Protein AF-A0ABD3C8X3-F1 (afdb_monomer_lite)

Secondary structure (DSSP, 8-state):
--HHHHHHHHHHHHTPPPPPPHHHHHT-SS-HHHHHHHHHHHTSSS---SSHHHHHHHHHHHHHHHHHHHHHHHHHHTT-SS--HHHHHHHHHHSHHHHHHTTT---TT-------

InterPro domains:
  IPR002119 Histone H2A [PR00620] (18-40)
  IPR002119 Histone H2A [PR00620] (47-62)
  IPR002119 Histone H2A [PR00620] (62-75)
  IPR002119 Histone H2A [PR00620] (90-102)
  IPR002119 Histone H2A [PR00620] (104-116)
  IPR002119 Histone H2A [PTHR23430] (16-116)
  IPR002119 Histone H2A [SM00414] (7-116)
  IPR007125 Core Histone H2A/H2B/H3 domain [PF00125] (15-91)
  IPR009072 Histone-fold [G3DSA:1.10.20.10] (2-116)
  IPR009072 Histone-fold [SSF47113] (9-102)
  IPR032454 Histone H2A, C-terminal domain [PF16211] (96-116)
  IPR032458 Histone H2A conserved site [PS00046] (26-32)
  IPR061508 Histone H2A, histone fold [cd00074] (20-108)

Radius of gyration: 22.99 Å; chains: 1; bounding box: 78×33×48 Å

Sequence (116 aa):
MSSTAKNDARKLKASRSKPVSRSTRAGLQFPVGRVAKIFKAGKYSSRVSADAPVYLTAVLEYLAAEVLELAGIKARENTKKRIGPIHIKMACTNDEELSKLFEGVTIASGGGKPNI

pLDDT: mean 89.74, std 14.23, range [50.06, 98.69]

Structure (mmCIF, N/CA/C/O backbone):
data_AF-A0ABD3C8X3-F1
#
_entry.id   AF-A0ABD3C8X3-F1
#
loop_
_atom_site.group_PDB
_atom_site.id
_atom_site.type_symbol
_atom_site.label_atom_id
_atom_site.label_alt_id
_atom_site.label_comp_id
_atom_site.label_asym_id
_atom_site.label_entity_id
_atom_site.label_seq_id
_atom_site.pdbx_PDB_ins_code
_atom_site.Cartn_x
_atom_site.Cartn_y
_atom_site.Cartn_z
_atom_site.occupancy
_atom_site.B_iso_or_equiv
_atom_site.auth_seq_id
_atom_site.auth_comp_id
_atom_site.auth_asym_id
_atom_site.auth_atom_id
_atom_site.pdbx_PDB_model_num
ATOM 1 N N . MET A 1 1 ? 49.455 -22.195 -22.613 1.00 50.06 1 MET A N 1
ATOM 2 C CA . MET A 1 1 ? 48.141 -21.510 -22.670 1.00 50.06 1 MET A CA 1
ATOM 3 C C . MET A 1 1 ? 47.295 -21.993 -21.491 1.00 50.06 1 MET A C 1
ATOM 5 O O . MET A 1 1 ? 47.070 -23.184 -21.415 1.00 50.06 1 MET A O 1
ATOM 9 N N . SER A 1 2 ? 46.819 -21.244 -20.498 1.00 53.53 2 SER A N 1
ATOM 10 C CA . SER A 1 2 ? 46.987 -19.866 -20.023 1.00 53.53 2 SER A CA 1
ATOM 11 C C . SER A 1 2 ? 46.539 -19.893 -18.543 1.00 53.53 2 SER A C 1
ATOM 13 O O . SER A 1 2 ? 45.342 -19.979 -18.263 1.00 53.53 2 SER A O 1
ATOM 15 N N . SER A 1 3 ? 47.476 -19.907 -17.584 1.00 57.84 3 SER A N 1
ATOM 16 C CA . SER A 1 3 ? 47.156 -19.738 -16.150 1.00 57.84 3 SER A CA 1
ATOM 17 C C . SER A 1 3 ? 46.733 -18.295 -15.839 1.00 57.84 3 SER A C 1
ATOM 19 O O . SER A 1 3 ? 45.975 -18.053 -14.901 1.00 57.84 3 SER A O 1
ATOM 21 N N . THR A 1 4 ? 47.138 -17.358 -16.698 1.00 57.75 4 THR A N 1
ATOM 22 C CA . THR A 1 4 ? 46.781 -15.938 -16.682 1.00 57.75 4 THR A CA 1
ATOM 23 C C . THR A 1 4 ? 45.273 -15.733 -16.868 1.00 57.75 4 THR A C 1
ATOM 25 O O . THR A 1 4 ? 44.640 -15.074 -16.049 1.00 57.75 4 THR A O 1
ATOM 28 N N . ALA A 1 5 ? 44.643 -16.435 -17.822 1.00 59.09 5 ALA A N 1
ATOM 29 C CA . ALA A 1 5 ? 43.207 -16.299 -18.102 1.00 59.09 5 ALA A CA 1
ATOM 30 C C . ALA A 1 5 ? 42.296 -16.764 -16.945 1.00 59.09 5 ALA A C 1
ATOM 32 O O . ALA A 1 5 ? 41.216 -16.209 -16.731 1.00 59.09 5 ALA A O 1
ATOM 33 N N . LYS A 1 6 ? 42.722 -17.768 -16.161 1.00 58.12 6 LYS A N 1
ATOM 34 C CA . LYS A 1 6 ? 41.981 -18.225 -14.967 1.00 58.12 6 LYS A CA 1
ATOM 35 C C . LYS A 1 6 ? 42.054 -17.215 -13.817 1.00 58.12 6 LYS A C 1
ATOM 37 O O . LYS A 1 6 ? 41.080 -17.078 -13.071 1.00 58.12 6 LYS A O 1
ATOM 42 N N . ASN A 1 7 ? 43.176 -16.509 -13.681 1.00 57.69 7 ASN A N 1
ATOM 43 C CA . ASN A 1 7 ? 43.360 -15.481 -12.658 1.00 57.69 7 ASN A CA 1
ATOM 44 C C . ASN A 1 7 ? 42.613 -14.187 -13.003 1.00 57.69 7 ASN A C 1
ATOM 46 O O . ASN A 1 7 ? 41.986 -13.608 -12.115 1.00 57.69 7 ASN A O 1
ATOM 50 N N . ASP A 1 8 ? 42.556 -13.802 -14.279 1.00 59.28 8 ASP A N 1
ATOM 51 C CA . ASP A 1 8 ? 41.779 -12.640 -14.728 1.00 59.28 8 ASP A CA 1
ATOM 52 C C . ASP A 1 8 ? 40.269 -12.838 -14.519 1.00 59.28 8 ASP A C 1
ATOM 54 O O . ASP A 1 8 ? 39.584 -11.959 -13.992 1.00 59.28 8 ASP A O 1
ATOM 58 N N . ALA A 1 9 ? 39.749 -14.039 -14.799 1.00 59.53 9 ALA A N 1
ATOM 59 C CA . ALA A 1 9 ? 38.350 -14.386 -14.533 1.00 59.53 9 ALA A CA 1
ATOM 60 C C . ALA A 1 9 ? 37.995 -14.396 -13.029 1.00 59.53 9 ALA A C 1
ATOM 62 O O . ALA A 1 9 ? 36.864 -14.070 -12.654 1.00 59.53 9 ALA A O 1
ATOM 63 N N . ARG A 1 10 ? 38.944 -14.748 -12.147 1.00 57.25 10 ARG A N 1
ATOM 64 C CA . ARG A 1 10 ? 38.776 -14.651 -10.683 1.00 57.25 10 ARG A CA 1
ATOM 65 C C . ARG A 1 10 ? 38.850 -13.203 -10.192 1.00 57.25 10 ARG A C 1
ATOM 67 O O . ARG A 1 10 ? 38.036 -12.822 -9.352 1.00 57.25 10 ARG A O 1
ATOM 74 N N . LYS A 1 11 ? 39.745 -12.385 -10.751 1.00 53.81 11 LYS A N 1
ATOM 75 C CA . LYS A 1 11 ? 39.887 -10.957 -10.422 1.00 53.81 11 LYS A CA 1
ATOM 76 C C . LYS A 1 11 ? 38.644 -10.147 -10.823 1.00 53.81 11 LYS A C 1
ATOM 78 O O . LYS A 1 11 ? 38.173 -9.333 -10.038 1.00 53.81 11 LYS A O 1
ATOM 83 N N . LEU A 1 12 ? 38.039 -10.459 -11.974 1.00 56.94 12 LEU A N 1
ATOM 84 C CA . LEU A 1 12 ? 36.768 -9.878 -12.443 1.00 56.94 12 LEU A CA 1
ATOM 85 C C . LEU A 1 12 ? 35.546 -10.280 -11.596 1.00 56.94 12 LEU A C 1
ATOM 87 O O . LEU A 1 12 ? 34.557 -9.549 -11.543 1.00 56.94 12 LEU A O 1
ATOM 91 N N . LYS A 1 13 ? 35.584 -11.443 -10.928 1.00 55.91 13 LYS A N 1
ATOM 92 C CA . LYS A 1 13 ? 34.541 -11.849 -9.967 1.00 55.91 13 LYS A CA 1
ATOM 93 C C . LYS A 1 13 ? 34.703 -11.170 -8.606 1.00 55.91 13 LYS A C 1
ATOM 95 O O . LYS A 1 13 ? 33.695 -10.903 -7.961 1.00 55.91 13 LYS A O 1
ATOM 100 N N . ALA A 1 14 ? 35.935 -10.872 -8.195 1.00 58.00 14 ALA A N 1
ATOM 101 C CA . ALA A 1 14 ? 36.233 -10.210 -6.925 1.00 58.00 14 ALA A CA 1
ATOM 102 C C . ALA A 1 14 ? 35.881 -8.707 -6.911 1.00 58.00 14 ALA A C 1
ATOM 104 O O . ALA A 1 14 ? 35.743 -8.132 -5.837 1.00 58.00 14 ALA A O 1
ATOM 105 N N . SER A 1 15 ? 35.694 -8.073 -8.077 1.00 65.12 15 SER A N 1
ATOM 106 C CA . SER A 1 15 ? 35.393 -6.638 -8.197 1.00 65.12 15 SER A CA 1
ATOM 107 C C . SER A 1 15 ? 33.905 -6.291 -8.352 1.00 65.12 15 SER A C 1
ATOM 109 O O . SER A 1 15 ? 33.567 -5.116 -8.508 1.00 65.12 15 SER A O 1
ATOM 111 N N . ARG A 1 16 ? 32.986 -7.269 -8.335 1.00 72.19 16 ARG A N 1
ATOM 112 C CA . ARG A 1 16 ? 31.547 -6.965 -8.408 1.00 72.19 16 ARG A CA 1
ATOM 113 C C . ARG A 1 16 ? 31.041 -6.508 -7.045 1.00 72.19 16 ARG A C 1
ATOM 115 O O . ARG A 1 16 ? 31.069 -7.266 -6.079 1.00 72.19 16 ARG A O 1
ATOM 122 N N . SER A 1 17 ? 30.546 -5.273 -6.993 1.00 80.62 17 SER A N 1
ATOM 123 C CA . SER A 1 17 ? 29.857 -4.741 -5.820 1.00 80.62 17 SER A CA 1
ATOM 124 C C . SER A 1 17 ? 28.687 -5.645 -5.422 1.00 80.62 17 SER A C 1
ATOM 126 O O . SER A 1 17 ? 28.075 -6.314 -6.264 1.00 80.62 17 SER A O 1
ATOM 128 N N . LYS A 1 18 ? 28.388 -5.688 -4.117 1.00 88.19 18 LYS A N 1
ATOM 129 C CA . LYS A 1 18 ? 27.272 -6.486 -3.596 1.00 88.19 18 LYS A CA 1
ATOM 130 C C . LYS A 1 18 ? 25.988 -6.117 -4.356 1.00 88.19 18 LYS A C 1
ATOM 132 O O . LYS A 1 18 ? 25.715 -4.927 -4.532 1.00 88.19 18 LYS A O 1
ATOM 137 N N . PRO A 1 19 ? 25.199 -7.101 -4.820 1.00 88.69 19 PRO A N 1
ATOM 138 C CA . PRO A 1 19 ? 23.980 -6.815 -5.558 1.00 88.69 19 PRO A CA 1
ATOM 139 C C . PRO A 1 19 ? 22.996 -6.063 -4.658 1.00 88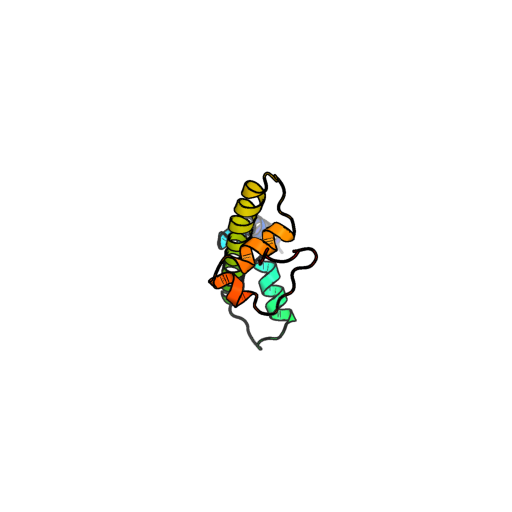.69 19 PRO A C 1
ATOM 141 O O . PRO A 1 19 ? 22.534 -6.586 -3.649 1.00 88.69 19 PRO A O 1
ATOM 144 N N . VAL A 1 20 ? 22.674 -4.827 -5.037 1.00 94.38 20 VAL A N 1
ATOM 145 C CA . VAL A 1 20 ? 21.660 -4.008 -4.362 1.00 94.38 20 VAL A CA 1
ATOM 146 C C . VAL A 1 20 ? 20.321 -4.206 -5.064 1.00 94.38 20 VAL A C 1
ATOM 148 O O . VAL A 1 20 ? 20.245 -4.154 -6.296 1.00 94.38 20 VAL A O 1
ATOM 151 N N . SER A 1 21 ? 19.264 -4.441 -4.288 1.00 95.81 21 SER A N 1
ATOM 152 C CA . SER A 1 21 ? 17.923 -4.642 -4.834 1.00 95.81 21 SER A CA 1
ATOM 153 C C . SER A 1 21 ? 17.387 -3.362 -5.489 1.00 95.81 21 SER A C 1
ATOM 155 O O . SER A 1 21 ? 17.745 -2.249 -5.102 1.00 95.81 21 SER A O 1
ATOM 157 N N . ARG A 1 22 ? 16.496 -3.505 -6.478 1.00 96.12 22 ARG A N 1
ATOM 158 C CA . ARG A 1 22 ? 15.834 -2.344 -7.099 1.00 96.12 22 ARG A CA 1
ATOM 159 C C . ARG A 1 22 ? 14.972 -1.561 -6.105 1.00 96.12 22 ARG A C 1
ATOM 161 O O . ARG A 1 22 ? 14.953 -0.345 -6.199 1.00 96.12 22 ARG A O 1
ATOM 168 N N . SER A 1 23 ? 14.335 -2.242 -5.150 1.00 97.69 23 SER A N 1
ATOM 169 C CA . SER A 1 23 ? 13.584 -1.598 -4.062 1.00 97.69 23 SER A CA 1
ATOM 170 C C . SER A 1 23 ? 14.492 -0.723 -3.203 1.00 97.69 23 SER A C 1
ATOM 172 O O . SER A 1 23 ? 14.224 0.459 -3.044 1.00 97.69 23 SER A O 1
ATOM 174 N N . THR A 1 24 ? 15.635 -1.260 -2.762 1.00 97.56 24 THR A N 1
ATOM 175 C CA . THR A 1 24 ? 16.623 -0.511 -1.968 1.00 97.56 24 THR A CA 1
ATOM 176 C C . THR A 1 24 ? 17.163 0.701 -2.725 1.00 97.56 24 THR A C 1
ATOM 178 O O . THR A 1 24 ? 17.313 1.762 -2.136 1.00 97.56 24 THR A O 1
ATOM 181 N N . ARG A 1 25 ? 17.427 0.576 -4.035 1.00 96.38 25 ARG A N 1
ATOM 182 C CA . ARG A 1 25 ? 17.859 1.716 -4.867 1.00 96.38 25 ARG A CA 1
ATOM 183 C C . ARG A 1 25 ? 16.782 2.789 -5.023 1.00 96.38 25 ARG A C 1
ATOM 185 O O . ARG A 1 25 ? 17.130 3.951 -5.158 1.00 96.38 25 ARG A O 1
ATOM 192 N N . ALA A 1 26 ? 15.512 2.391 -5.040 1.00 97.25 26 ALA A N 1
ATOM 193 C CA . ALA A 1 26 ? 14.372 3.295 -5.161 1.00 97.25 26 ALA A CA 1
ATOM 194 C C . ALA A 1 26 ? 13.888 3.858 -3.812 1.00 97.25 26 ALA A C 1
ATOM 196 O O . ALA A 1 26 ? 12.993 4.691 -3.806 1.00 97.25 26 ALA A O 1
ATOM 197 N N . GLY A 1 27 ? 14.441 3.398 -2.682 1.00 97.88 27 GLY A N 1
ATOM 198 C CA . GLY A 1 27 ? 13.985 3.800 -1.348 1.00 97.88 27 GLY A CA 1
ATOM 199 C C . GLY A 1 27 ? 12.615 3.238 -0.949 1.00 97.88 27 GLY A C 1
ATOM 200 O O . GLY A 1 27 ? 11.973 3.801 -0.075 1.00 97.88 27 GLY A O 1
ATOM 201 N N . LEU A 1 28 ? 12.171 2.144 -1.576 1.00 98.31 28 LEU A N 1
ATOM 202 C CA . LEU A 1 28 ? 10.846 1.552 -1.363 1.00 98.31 28 LEU A CA 1
ATOM 203 C C . LEU A 1 28 ? 10.926 0.299 -0.485 1.00 98.31 28 LEU A C 1
ATOM 205 O O . LEU A 1 28 ? 11.826 -0.532 -0.666 1.00 98.31 28 LEU A O 1
ATOM 209 N N . GLN A 1 29 ? 9.959 0.127 0.416 1.00 98.25 29 GLN A N 1
ATOM 210 C CA . GLN A 1 29 ? 9.765 -1.110 1.180 1.00 98.25 29 GLN A CA 1
ATOM 211 C C . GLN A 1 29 ? 9.143 -2.214 0.319 1.00 98.25 29 GLN A C 1
ATOM 213 O O . GLN A 1 29 ? 9.473 -3.397 0.454 1.00 98.25 29 GLN A O 1
ATOM 218 N N . PHE A 1 30 ? 8.255 -1.848 -0.602 1.00 98.38 30 PHE A N 1
ATOM 219 C CA . PHE A 1 30 ? 7.563 -2.787 -1.466 1.00 98.38 30 PHE A CA 1
ATOM 220 C C . PHE A 1 30 ? 8.496 -3.366 -2.550 1.00 98.38 30 PHE A C 1
ATOM 222 O O . PHE A 1 30 ? 9.475 -2.750 -2.994 1.00 98.38 30 PHE A O 1
ATOM 229 N N . PRO A 1 31 ? 8.228 -4.601 -3.017 1.00 98.25 31 PRO A N 1
ATOM 230 C CA . PRO A 1 31 ? 9.136 -5.324 -3.899 1.00 98.25 31 PRO A CA 1
ATOM 231 C C . PRO A 1 31 ? 8.993 -4.915 -5.379 1.00 98.25 31 PRO A C 1
ATOM 233 O O . PRO A 1 31 ? 8.306 -5.587 -6.154 1.00 98.25 31 PRO A O 1
ATOM 236 N N . VAL A 1 32 ? 9.765 -3.919 -5.828 1.00 98.38 32 VAL A N 1
ATOM 237 C CA . VAL A 1 32 ? 9.856 -3.472 -7.239 1.00 98.38 32 VAL A CA 1
ATOM 238 C C . VAL A 1 32 ? 10.137 -4.641 -8.188 1.00 98.38 32 VAL A C 1
ATOM 240 O O . VAL A 1 32 ? 9.593 -4.747 -9.289 1.00 98.38 32 VAL A O 1
ATOM 243 N N . GLY A 1 33 ? 10.990 -5.575 -7.755 1.00 97.62 33 GLY A N 1
ATOM 244 C CA . GLY A 1 33 ? 11.320 -6.769 -8.527 1.00 97.62 33 GLY A CA 1
ATOM 245 C C . GLY A 1 33 ? 10.122 -7.682 -8.801 1.00 97.62 33 GLY A C 1
ATOM 246 O O . GLY A 1 33 ? 10.056 -8.279 -9.876 1.00 97.62 33 GLY A O 1
ATOM 247 N N . ARG A 1 34 ? 9.182 -7.779 -7.853 1.00 98.19 34 ARG A N 1
ATOM 248 C CA . ARG A 1 34 ? 7.959 -8.581 -7.975 1.00 98.19 34 ARG A CA 1
ATOM 249 C C . ARG A 1 34 ? 6.957 -7.887 -8.888 1.00 98.19 34 ARG A C 1
ATOM 251 O O . ARG A 1 34 ? 6.461 -8.528 -9.807 1.00 98.19 34 ARG A O 1
ATOM 258 N N . VAL A 1 35 ? 6.750 -6.585 -8.705 1.00 97.81 35 VAL A N 1
ATOM 259 C CA . VAL A 1 35 ? 5.865 -5.782 -9.562 1.00 97.81 35 VAL A CA 1
ATOM 260 C C . VAL A 1 35 ? 6.317 -5.860 -11.023 1.00 97.81 35 VAL A C 1
ATOM 262 O O . VAL A 1 35 ? 5.522 -6.182 -11.900 1.00 97.81 35 VAL A O 1
ATOM 265 N N . ALA A 1 36 ? 7.620 -5.741 -11.294 1.00 97.12 36 ALA A N 1
ATOM 266 C CA . ALA A 1 36 ? 8.162 -5.918 -12.644 1.00 97.12 36 ALA A CA 1
ATOM 267 C C . ALA A 1 36 ? 7.884 -7.306 -13.260 1.00 97.12 36 ALA A C 1
ATOM 269 O O . ALA A 1 36 ? 7.744 -7.417 -14.477 1.00 97.12 36 ALA A O 1
ATOM 270 N N . LYS A 1 37 ? 7.833 -8.374 -12.451 1.00 97.31 37 LYS A N 1
ATOM 271 C CA . LYS A 1 37 ? 7.450 -9.714 -12.929 1.00 97.31 37 LYS A CA 1
ATOM 272 C C . LYS A 1 37 ? 5.953 -9.785 -13.234 1.00 97.31 37 LYS A C 1
ATOM 274 O O . LYS A 1 37 ? 5.597 -10.347 -14.263 1.00 97.31 37 LYS A O 1
ATOM 279 N N . ILE A 1 38 ? 5.112 -9.182 -12.391 1.00 97.31 38 ILE A N 1
ATOM 280 C CA . ILE A 1 38 ? 3.657 -9.098 -12.595 1.00 97.31 38 ILE A CA 1
ATOM 281 C C . ILE A 1 38 ? 3.341 -8.367 -13.904 1.00 97.31 38 ILE A C 1
ATOM 283 O O . ILE A 1 38 ? 2.583 -8.891 -14.709 1.00 97.31 38 ILE A O 1
ATOM 287 N N . PHE A 1 39 ? 4.001 -7.239 -14.186 1.00 96.19 39 PHE A N 1
ATOM 288 C CA . PHE A 1 39 ? 3.861 -6.526 -15.464 1.00 96.19 39 PHE A CA 1
ATOM 289 C C . PHE A 1 39 ? 4.118 -7.421 -16.685 1.00 96.19 39 PHE A C 1
ATOM 291 O O . PHE A 1 39 ? 3.352 -7.403 -17.644 1.00 96.19 39 PHE A O 1
ATOM 298 N N . LYS A 1 40 ? 5.187 -8.229 -16.644 1.00 94.44 40 LYS A N 1
ATOM 299 C CA . LYS A 1 40 ? 5.523 -9.160 -17.734 1.00 94.44 40 LYS A CA 1
ATOM 300 C C . LYS A 1 40 ? 4.516 -10.303 -17.852 1.00 94.44 40 LYS A C 1
ATOM 302 O O . LYS A 1 40 ? 4.177 -10.695 -18.963 1.00 94.44 40 LYS A O 1
ATOM 307 N N . ALA A 1 41 ? 4.055 -10.837 -16.722 1.00 96.44 41 ALA A N 1
ATOM 308 C CA . ALA A 1 41 ? 3.084 -11.926 -16.691 1.00 96.44 41 ALA A CA 1
ATOM 309 C C . ALA A 1 41 ? 1.690 -11.477 -17.159 1.00 96.44 41 ALA A C 1
ATOM 311 O O . ALA A 1 41 ? 1.019 -12.226 -17.863 1.00 96.44 41 ALA A O 1
ATOM 312 N N . GLY A 1 42 ? 1.285 -10.252 -16.814 1.00 95.94 42 GLY A N 1
ATOM 313 C CA . GLY A 1 42 ? -0.022 -9.688 -17.153 1.00 95.94 42 GLY A CA 1
ATOM 314 C C . GLY A 1 42 ? -0.188 -9.292 -18.621 1.00 95.94 42 GLY A C 1
ATOM 315 O O . GLY A 1 42 ? -1.309 -9.044 -19.042 1.00 95.94 42 GLY A O 1
ATOM 316 N N . LYS A 1 43 ? 0.898 -9.249 -19.410 1.00 94.38 43 LYS A N 1
ATOM 317 C CA . LYS A 1 43 ? 0.876 -8.918 -20.851 1.00 94.38 43 LYS A CA 1
ATOM 318 C C . LYS A 1 43 ? 0.115 -7.617 -21.184 1.00 94.38 43 LYS A C 1
ATOM 320 O O . LYS A 1 43 ? -0.465 -7.506 -22.257 1.00 94.38 43 LYS A O 1
ATOM 325 N N . TYR A 1 44 ? 0.156 -6.621 -20.292 1.00 94.38 44 TYR A N 1
ATOM 326 C CA . TYR A 1 44 ? -0.517 -5.323 -20.478 1.00 94.38 44 TYR A CA 1
ATOM 327 C C . TYR A 1 44 ? -0.004 -4.540 -21.696 1.00 94.38 44 TYR A C 1
ATOM 329 O O . TYR A 1 44 ? -0.711 -3.714 -22.261 1.00 94.38 44 TYR A O 1
ATOM 337 N N . SER A 1 45 ? 1.243 -4.794 -22.092 1.00 94.88 45 SER A N 1
ATOM 338 C CA . SER A 1 45 ? 1.881 -4.222 -23.272 1.00 94.88 45 SER A CA 1
ATOM 339 C C . SER A 1 45 ? 2.972 -5.162 -23.790 1.00 94.88 45 SER A C 1
ATOM 341 O O . SER A 1 45 ? 3.459 -6.042 -23.074 1.00 94.88 45 SER A O 1
ATOM 343 N N . SER A 1 46 ? 3.402 -4.961 -25.039 1.00 94.75 46 SER A N 1
ATOM 344 C CA . SER A 1 46 ? 4.518 -5.712 -25.634 1.00 94.75 46 SER A CA 1
ATOM 345 C C . SER A 1 46 ? 5.866 -5.400 -24.970 1.00 94.75 46 SER A C 1
ATOM 347 O O . SER A 1 46 ? 6.759 -6.248 -24.931 1.00 94.75 46 SER A O 1
ATOM 349 N N . ARG A 1 47 ? 6.025 -4.181 -24.439 1.00 95.62 47 ARG A N 1
ATOM 350 C CA . ARG A 1 47 ? 7.222 -3.701 -23.738 1.00 95.62 47 ARG A CA 1
ATOM 351 C C . ARG A 1 47 ? 6.829 -2.857 -22.532 1.00 95.62 47 ARG A C 1
ATOM 353 O O . ARG A 1 47 ? 5.903 -2.057 -22.604 1.00 95.62 47 ARG A O 1
ATOM 360 N N . VAL A 1 48 ? 7.583 -3.002 -21.448 1.00 95.06 48 VAL A N 1
ATOM 361 C CA . VAL A 1 48 ? 7.394 -2.259 -20.195 1.00 95.06 48 VAL A CA 1
ATOM 362 C C . VAL A 1 48 ? 8.688 -1.507 -19.899 1.00 95.06 48 VAL A C 1
ATOM 364 O O . VAL A 1 48 ? 9.763 -2.112 -19.956 1.00 95.06 48 VAL A O 1
ATOM 367 N N . SER A 1 49 ? 8.598 -0.202 -19.620 1.00 96.25 49 SER A N 1
ATOM 368 C CA . SER A 1 49 ? 9.772 0.611 -19.282 1.00 96.25 49 SER A CA 1
ATOM 369 C C . SER A 1 49 ? 10.406 0.147 -17.965 1.00 96.25 49 SER A C 1
ATOM 371 O O . SER A 1 49 ? 9.766 -0.511 -17.140 1.00 96.25 49 SER A O 1
ATOM 373 N N . ALA A 1 50 ? 11.684 0.471 -17.759 1.00 94.56 50 ALA A N 1
ATOM 374 C CA . ALA A 1 50 ? 12.378 0.111 -16.522 1.00 94.56 50 ALA A CA 1
ATOM 375 C C . ALA A 1 50 ? 11.778 0.809 -15.285 1.00 94.56 50 ALA A C 1
ATOM 377 O O . ALA A 1 50 ? 11.785 0.217 -14.202 1.00 94.56 50 ALA A O 1
ATOM 378 N N . ASP A 1 51 ? 11.217 2.006 -15.478 1.00 97.06 51 ASP A N 1
ATOM 379 C CA . ASP A 1 51 ? 10.702 2.875 -14.415 1.00 97.06 51 ASP A CA 1
ATOM 380 C C . ASP A 1 51 ? 9.238 2.597 -14.067 1.00 97.06 51 ASP A C 1
ATOM 382 O O . ASP A 1 51 ? 8.840 2.785 -12.921 1.00 97.06 51 ASP A O 1
ATOM 386 N N . ALA A 1 52 ? 8.445 2.066 -15.004 1.00 97.62 52 ALA A N 1
ATOM 387 C CA . ALA A 1 52 ? 7.050 1.687 -14.766 1.00 97.62 52 ALA A CA 1
ATOM 388 C C . ALA A 1 52 ? 6.841 0.844 -13.487 1.00 97.62 52 ALA A C 1
ATOM 390 O O . ALA A 1 52 ? 5.995 1.207 -12.666 1.00 97.62 52 ALA A O 1
ATOM 391 N N . PRO A 1 53 ? 7.604 -0.243 -13.238 1.00 97.69 53 PRO A N 1
ATOM 392 C CA . PRO A 1 53 ? 7.455 -0.994 -11.999 1.00 97.69 53 PRO A CA 1
ATOM 393 C C . PRO A 1 53 ? 7.928 -0.226 -10.765 1.00 97.69 53 PRO A C 1
ATOM 395 O O . PRO A 1 53 ? 7.435 -0.523 -9.686 1.00 97.69 53 PRO A O 1
ATOM 398 N N . VAL A 1 54 ? 8.862 0.723 -10.880 1.00 98.31 54 VAL A N 1
ATOM 399 C CA . VAL A 1 54 ? 9.279 1.562 -9.742 1.00 98.31 54 VAL A CA 1
ATOM 400 C C . VAL A 1 54 ? 8.136 2.497 -9.361 1.00 98.31 54 VAL A C 1
ATOM 402 O O . VAL A 1 54 ? 7.716 2.498 -8.208 1.00 98.31 54 VAL A O 1
ATOM 405 N N . TYR A 1 55 ? 7.580 3.202 -10.347 1.00 98.50 55 TYR A N 1
ATOM 406 C CA . TYR A 1 55 ? 6.494 4.156 -10.153 1.00 98.50 55 TYR A CA 1
ATOM 407 C C . TYR A 1 55 ? 5.246 3.491 -9.567 1.00 98.50 55 TYR A C 1
ATOM 409 O O . TYR A 1 55 ? 4.761 3.910 -8.521 1.00 98.50 55 TYR A O 1
ATOM 417 N N . LEU A 1 56 ? 4.773 2.391 -10.170 1.00 98.25 56 LEU A N 1
ATOM 418 C CA . LEU A 1 56 ? 3.611 1.679 -9.632 1.00 98.25 56 LEU A CA 1
ATOM 419 C C . LEU A 1 56 ? 3.876 1.146 -8.217 1.00 98.25 56 LEU A C 1
ATOM 421 O O . LEU A 1 56 ? 2.987 1.190 -7.376 1.00 98.25 56 LEU A O 1
ATOM 425 N N . THR A 1 57 ? 5.088 0.657 -7.931 1.00 98.62 57 THR A N 1
ATOM 426 C CA . THR A 1 57 ? 5.424 0.185 -6.577 1.00 98.62 57 THR A CA 1
ATOM 427 C C . THR A 1 57 ? 5.335 1.317 -5.557 1.00 98.62 57 THR A C 1
ATOM 429 O O . THR A 1 57 ? 4.780 1.098 -4.487 1.00 98.62 57 THR A O 1
ATOM 432 N N . ALA A 1 58 ? 5.824 2.514 -5.896 1.00 98.62 58 ALA A N 1
ATOM 433 C CA . ALA A 1 58 ? 5.735 3.684 -5.027 1.00 98.62 58 ALA A CA 1
ATOM 434 C C . ALA A 1 58 ? 4.278 4.091 -4.755 1.00 98.62 58 ALA A C 1
ATOM 436 O O . ALA A 1 58 ? 3.918 4.324 -3.607 1.00 98.62 58 ALA A O 1
ATOM 437 N N . VAL A 1 59 ? 3.424 4.099 -5.785 1.00 98.50 59 VAL A N 1
ATOM 438 C CA . VAL A 1 59 ? 1.988 4.401 -5.630 1.00 98.50 59 VAL A CA 1
ATOM 439 C C . VAL A 1 59 ? 1.295 3.369 -4.736 1.00 98.50 59 VAL A C 1
ATOM 441 O O . VAL A 1 59 ? 0.534 3.737 -3.847 1.00 98.50 59 VAL A O 1
ATOM 444 N N . LEU A 1 60 ? 1.575 2.077 -4.930 1.00 98.44 60 LEU A N 1
ATOM 445 C CA . LEU A 1 60 ? 1.008 1.015 -4.093 1.00 98.44 60 LEU A CA 1
ATOM 446 C C . LEU A 1 60 ? 1.477 1.109 -2.636 1.00 98.44 60 LEU A C 1
ATOM 448 O O . LEU A 1 60 ? 0.693 0.842 -1.729 1.00 98.44 60 LEU A O 1
ATOM 452 N N . GLU A 1 61 ? 2.741 1.468 -2.412 1.00 98.69 61 GLU A N 1
ATOM 453 C CA . GLU A 1 61 ? 3.296 1.671 -1.072 1.00 98.69 61 GLU A CA 1
ATOM 454 C C . GLU A 1 61 ? 2.658 2.878 -0.382 1.00 98.69 61 GLU A C 1
ATOM 456 O O . GLU A 1 61 ? 2.258 2.766 0.774 1.00 98.69 61 GLU A O 1
ATOM 461 N N . TYR A 1 62 ? 2.482 3.984 -1.108 1.00 98.31 62 TYR A N 1
ATOM 462 C CA . TYR A 1 62 ? 1.796 5.176 -0.614 1.00 98.31 62 TYR A CA 1
ATOM 463 C C . TYR A 1 62 ? 0.347 4.877 -0.209 1.00 98.31 62 TYR A C 1
ATOM 465 O O . TYR A 1 62 ? -0.032 5.134 0.930 1.00 98.31 62 TYR A O 1
ATOM 473 N N . LEU A 1 63 ? -0.440 4.248 -1.088 1.00 98.25 63 LEU A N 1
ATOM 474 C CA . LEU A 1 63 ? -1.833 3.904 -0.783 1.00 98.25 63 LEU A CA 1
ATOM 475 C C . LEU A 1 63 ? -1.945 2.942 0.409 1.00 98.25 63 LEU A C 1
ATOM 477 O O .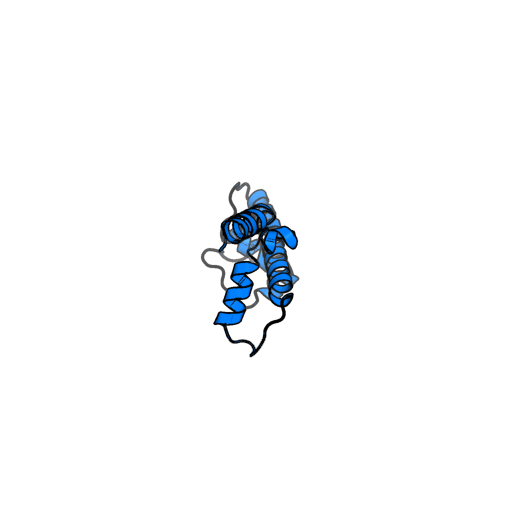 LEU A 1 63 ? -2.845 3.076 1.236 1.00 98.25 63 LEU A O 1
ATOM 481 N N . ALA A 1 64 ? -1.032 1.972 0.519 1.00 98.38 64 ALA A N 1
ATOM 482 C CA . ALA A 1 64 ? -1.003 1.068 1.662 1.00 98.38 64 ALA A CA 1
ATOM 483 C C . ALA A 1 64 ? -0.662 1.807 2.964 1.00 98.38 64 ALA A C 1
ATOM 485 O O . ALA A 1 64 ? -1.285 1.531 3.988 1.00 98.38 64 ALA A O 1
ATOM 486 N N . ALA A 1 65 ? 0.300 2.733 2.930 1.00 98.31 65 ALA A N 1
ATOM 487 C CA . ALA A 1 65 ? 0.653 3.559 4.078 1.00 98.31 65 ALA A CA 1
ATOM 488 C C . ALA A 1 65 ? -0.528 4.428 4.533 1.00 98.31 65 ALA A C 1
ATOM 490 O O . ALA A 1 65 ? -0.851 4.404 5.716 1.00 98.31 65 ALA A O 1
ATOM 491 N N . GLU A 1 66 ? -1.220 5.098 3.608 1.00 98.00 66 GLU A N 1
ATOM 492 C CA . GLU A 1 66 ? -2.373 5.957 3.912 1.00 98.00 66 GLU A CA 1
ATOM 493 C C . GLU A 1 66 ? -3.507 5.172 4.592 1.00 98.00 66 GLU A C 1
ATOM 495 O O . GLU A 1 66 ? -3.983 5.523 5.674 1.00 98.00 66 GLU A O 1
ATOM 500 N N . VAL A 1 67 ? -3.885 4.025 4.015 1.00 98.06 67 VAL A N 1
ATOM 501 C CA . VAL A 1 67 ? -4.920 3.157 4.599 1.00 98.06 67 VAL A CA 1
ATOM 502 C C . VAL A 1 67 ? -4.500 2.649 5.982 1.00 98.06 67 VAL A C 1
ATOM 504 O O . VAL A 1 67 ? -5.333 2.576 6.887 1.00 98.06 67 VAL A O 1
ATOM 507 N N . LEU A 1 68 ? -3.227 2.282 6.170 1.00 98.38 68 LEU A N 1
ATOM 508 C CA . LEU A 1 68 ? -2.725 1.783 7.453 1.00 98.38 68 LEU A CA 1
ATOM 509 C C . LEU A 1 68 ? -2.639 2.874 8.522 1.00 98.38 68 LEU A C 1
ATOM 511 O O . LEU A 1 68 ? -2.937 2.577 9.679 1.00 98.38 68 LEU A O 1
ATOM 515 N N . GLU A 1 69 ? -2.275 4.100 8.156 1.00 98.19 69 GLU A N 1
ATOM 516 C CA . GLU A 1 69 ? -2.226 5.247 9.065 1.00 98.19 69 GLU A CA 1
ATOM 517 C C 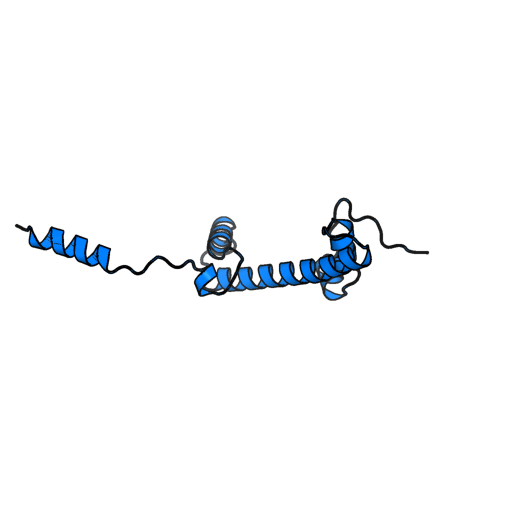. GLU A 1 69 ? -3.626 5.536 9.614 1.00 98.19 69 GLU A C 1
ATOM 519 O O . GLU A 1 69 ? -3.868 5.458 10.824 1.00 98.19 69 GLU A O 1
ATOM 524 N N . LEU A 1 70 ? -4.595 5.732 8.717 1.00 98.06 70 LEU A N 1
ATOM 525 C CA . LEU A 1 70 ? -5.980 6.001 9.090 1.00 98.06 70 LEU A CA 1
ATOM 526 C C . LEU A 1 70 ? -6.595 4.831 9.869 1.00 98.06 70 LEU A C 1
ATOM 528 O O . LEU A 1 70 ? -7.227 5.034 10.910 1.00 98.06 70 LEU A O 1
ATOM 532 N N . ALA A 1 71 ? -6.372 3.586 9.437 1.00 98.00 71 ALA A N 1
ATOM 533 C CA . ALA A 1 71 ? -6.864 2.412 10.158 1.00 98.00 71 ALA A CA 1
ATOM 534 C C . ALA A 1 71 ? -6.191 2.246 11.532 1.00 98.00 71 ALA A C 1
ATOM 536 O O . ALA A 1 71 ? -6.830 1.780 12.478 1.00 98.00 71 ALA A O 1
ATOM 537 N N . GLY A 1 72 ? -4.923 2.636 11.669 1.00 98.38 72 GLY A N 1
ATOM 538 C CA . GLY A 1 72 ? -4.194 2.670 12.934 1.00 98.38 72 GLY A CA 1
ATOM 539 C C . GLY A 1 72 ? -4.794 3.681 13.908 1.00 98.38 72 GLY A C 1
ATOM 540 O O . GLY A 1 72 ? -5.042 3.345 15.070 1.00 98.38 72 GLY A O 1
ATOM 541 N N . ILE A 1 73 ? -5.129 4.877 13.417 1.00 97.94 73 ILE A N 1
ATOM 542 C CA . ILE A 1 73 ? -5.852 5.896 14.184 1.00 97.94 73 ILE A CA 1
ATOM 543 C C . ILE A 1 73 ? -7.206 5.342 14.648 1.00 97.94 73 ILE A C 1
ATOM 545 O O . ILE A 1 73 ? -7.498 5.395 15.844 1.00 97.94 73 ILE A O 1
ATOM 549 N N . LYS A 1 74 ? -7.988 4.708 13.761 1.00 96.44 74 LYS A N 1
ATOM 550 C CA . LYS A 1 74 ? -9.286 4.095 14.118 1.00 96.44 74 LYS A CA 1
ATOM 551 C C . LYS A 1 74 ? -9.164 2.942 15.109 1.00 96.44 74 LYS A C 1
ATOM 553 O O . LYS A 1 74 ? -9.995 2.806 16.005 1.00 96.44 74 LYS A O 1
ATOM 558 N N . ALA A 1 75 ? -8.110 2.137 15.011 1.00 97.69 75 ALA A N 1
ATOM 559 C CA . ALA A 1 75 ? -7.833 1.103 16.001 1.00 97.69 75 ALA A CA 1
ATOM 560 C C . ALA A 1 75 ? -7.565 1.712 17.385 1.00 97.69 75 ALA A C 1
ATOM 562 O O . ALA A 1 75 ? -8.112 1.234 18.382 1.00 97.69 75 ALA A O 1
ATOM 563 N N . ARG A 1 76 ? -6.771 2.788 17.440 1.00 97.56 76 ARG A N 1
ATOM 564 C CA . ARG A 1 76 ? -6.439 3.497 18.680 1.00 97.56 76 ARG A CA 1
ATOM 565 C C . ARG A 1 76 ? -7.658 4.181 19.300 1.00 97.56 76 ARG A C 1
ATOM 567 O O . ARG A 1 76 ? -7.830 4.068 20.510 1.00 97.56 76 ARG A O 1
ATOM 574 N N . GLU A 1 77 ? -8.505 4.824 18.493 1.00 95.88 77 GLU A N 1
ATOM 575 C CA . GLU A 1 77 ? -9.795 5.398 18.924 1.00 95.88 77 GLU A CA 1
ATOM 576 C C . GLU A 1 77 ? -10.681 4.331 19.590 1.00 95.88 77 GLU A C 1
ATOM 578 O O . GLU A 1 77 ? -11.241 4.558 20.658 1.00 95.88 77 GLU A O 1
ATOM 583 N N . ASN A 1 78 ? -10.702 3.116 19.034 1.00 94.38 78 ASN A N 1
ATOM 584 C CA . ASN A 1 78 ? -11.418 1.971 19.599 1.00 94.38 78 ASN A CA 1
ATOM 585 C C . ASN A 1 78 ? -10.661 1.264 20.741 1.00 94.38 78 ASN A C 1
ATOM 587 O O . ASN A 1 78 ? -11.035 0.156 21.140 1.00 94.38 78 ASN A O 1
ATOM 591 N N . THR A 1 79 ? -9.588 1.862 21.271 1.00 96.81 79 THR A N 1
ATOM 592 C CA . THR A 1 79 ? -8.716 1.319 22.333 1.00 96.81 79 THR A CA 1
ATOM 593 C C . THR A 1 79 ? -8.081 -0.041 22.000 1.00 96.81 79 THR A C 1
ATOM 595 O O . THR A 1 79 ? -7.736 -0.833 22.880 1.00 96.81 79 THR A O 1
ATOM 598 N N . LYS A 1 80 ? -7.904 -0.350 20.711 1.00 97.44 80 LYS A N 1
ATOM 599 C CA . LYS A 1 80 ? -7.287 -1.594 20.233 1.00 97.44 80 LYS A CA 1
ATOM 600 C C . LYS A 1 80 ? -5.842 -1.353 19.798 1.00 97.44 80 LYS A C 1
ATOM 602 O O . LYS A 1 80 ? -5.531 -0.399 19.098 1.00 97.44 80 LYS A O 1
ATOM 607 N N . LYS A 1 81 ? -4.957 -2.293 20.145 1.00 97.06 81 LYS A N 1
ATOM 608 C CA . LYS A 1 81 ? -3.552 -2.311 19.682 1.00 97.06 81 LYS A CA 1
ATOM 609 C C . LYS A 1 81 ? -3.359 -2.972 18.311 1.00 97.06 81 LYS A C 1
ATOM 611 O O . LYS A 1 81 ? -2.262 -2.943 17.769 1.00 97.06 81 LYS A O 1
ATOM 616 N N . ARG A 1 82 ? -4.396 -3.625 17.774 1.00 98.06 82 ARG A N 1
ATOM 617 C CA . ARG A 1 82 ? -4.356 -4.367 16.506 1.00 98.06 82 ARG A CA 1
ATOM 618 C C . ARG A 1 82 ? -5.377 -3.785 15.534 1.00 98.06 82 ARG A C 1
ATOM 620 O O . ARG A 1 82 ? -6.547 -3.635 15.886 1.00 98.06 82 ARG A O 1
ATOM 627 N N . ILE A 1 83 ? -4.938 -3.521 14.307 1.00 98.12 83 ILE A N 1
ATOM 628 C CA . ILE A 1 83 ? -5.822 -3.167 13.195 1.00 98.12 83 ILE A CA 1
ATOM 629 C C . ILE A 1 83 ? -6.654 -4.403 12.822 1.00 98.12 83 ILE A C 1
ATOM 631 O O . ILE A 1 83 ? -6.113 -5.491 12.639 1.00 98.12 83 ILE A O 1
ATOM 635 N N . GLY A 1 84 ? -7.974 -4.239 12.752 1.00 96.75 84 GLY A N 1
ATOM 636 C CA . GLY A 1 84 ? -8.920 -5.270 12.333 1.00 96.75 84 GLY A CA 1
ATOM 637 C C . GLY A 1 84 ? -9.752 -4.786 11.144 1.00 96.75 84 GLY A C 1
ATOM 638 O O . GLY A 1 84 ? -9.693 -3.598 10.815 1.00 96.75 84 GLY A O 1
ATOM 639 N N . PRO A 1 85 ? -10.558 -5.662 10.518 1.00 96.81 85 PRO A N 1
ATOM 640 C CA . PRO A 1 85 ? -11.318 -5.309 9.316 1.00 96.81 85 PRO A CA 1
ATOM 641 C C . PRO A 1 85 ? -12.257 -4.107 9.498 1.00 96.81 85 PRO A C 1
ATOM 643 O O . PRO A 1 85 ? -12.372 -3.279 8.600 1.00 96.81 85 PRO A O 1
ATOM 646 N N . ILE A 1 86 ? -12.860 -3.956 10.682 1.00 95.88 86 ILE A N 1
ATOM 647 C CA . ILE A 1 86 ? -13.677 -2.786 11.047 1.00 95.88 86 ILE A CA 1
ATOM 648 C C . ILE A 1 86 ? -12.885 -1.472 10.989 1.00 95.88 86 ILE A C 1
ATOM 650 O O . ILE A 1 86 ? -13.388 -0.485 10.466 1.00 95.88 86 ILE A O 1
ATOM 654 N N . HIS A 1 87 ? -11.630 -1.451 11.451 1.00 96.94 87 HIS A N 1
ATOM 655 C CA . HIS A 1 87 ? -10.798 -0.242 11.433 1.00 96.94 87 HIS A CA 1
ATOM 656 C C . HIS A 1 87 ? -10.420 0.155 10.003 1.00 96.94 87 HIS A C 1
ATOM 658 O O . HIS A 1 87 ? -10.442 1.335 9.672 1.00 96.94 87 HIS A O 1
ATOM 664 N N . ILE A 1 88 ? -10.136 -0.838 9.151 1.00 97.06 88 ILE A N 1
ATOM 665 C CA . ILE A 1 88 ? -9.862 -0.626 7.724 1.00 97.06 88 ILE A CA 1
ATOM 666 C C . ILE A 1 88 ? -11.110 -0.076 7.034 1.00 97.06 88 ILE A C 1
ATOM 668 O O . ILE A 1 88 ? -11.026 0.921 6.328 1.00 97.06 88 ILE A O 1
ATOM 672 N N . LYS A 1 89 ? -12.285 -0.668 7.286 1.00 95.69 89 LYS A N 1
ATOM 673 C CA . LYS A 1 89 ? -13.532 -0.163 6.707 1.00 95.69 89 LYS A CA 1
ATOM 674 C C . LYS A 1 89 ? -13.824 1.264 7.149 1.00 95.69 89 LYS A C 1
ATOM 676 O O . LYS A 1 89 ? -14.096 2.099 6.298 1.00 95.69 89 LYS A O 1
ATOM 681 N N . MET A 1 90 ? -13.712 1.557 8.443 1.00 94.75 90 MET A N 1
ATOM 682 C CA . MET A 1 90 ? -13.906 2.911 8.964 1.00 94.75 90 MET A CA 1
ATOM 683 C C . MET A 1 90 ? -12.950 3.919 8.324 1.00 94.75 90 MET A C 1
ATOM 685 O O . MET A 1 90 ? -13.394 5.012 7.995 1.00 94.75 90 MET A O 1
ATOM 689 N N . ALA A 1 91 ? -11.676 3.560 8.136 1.00 96.00 91 ALA A N 1
ATOM 690 C CA . ALA A 1 91 ? -10.705 4.403 7.445 1.00 96.00 91 ALA A CA 1
ATOM 691 C C . ALA A 1 91 ? -11.138 4.679 5.998 1.00 96.00 91 ALA A C 1
ATOM 693 O O . ALA A 1 91 ? -11.314 5.833 5.628 1.00 96.00 91 ALA A O 1
ATOM 694 N N . CYS A 1 92 ? -11.421 3.627 5.225 1.00 95.50 92 CYS A N 1
ATOM 695 C CA . CYS A 1 92 ? -11.828 3.755 3.827 1.00 95.50 92 CYS A CA 1
ATOM 696 C C . CYS A 1 92 ? -13.150 4.513 3.641 1.00 95.50 92 CYS A C 1
ATOM 698 O O . CYS A 1 92 ? -13.302 5.192 2.643 1.00 95.50 92 CYS A O 1
ATOM 7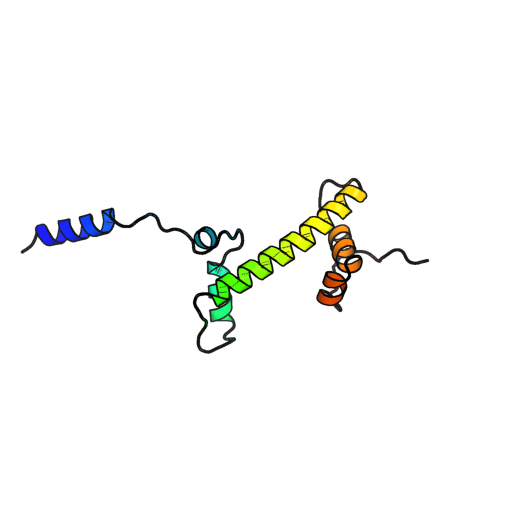00 N N . THR A 1 93 ? -14.120 4.401 4.556 1.00 94.38 93 THR A N 1
ATOM 701 C CA . THR A 1 93 ? -15.443 5.039 4.386 1.00 94.38 93 THR A CA 1
ATOM 702 C C . THR A 1 93 ? -15.560 6.439 4.986 1.00 94.38 93 THR A C 1
ATOM 704 O O . THR A 1 93 ? -16.547 7.125 4.726 1.00 94.38 93 THR A O 1
ATOM 707 N N . ASN A 1 94 ? -14.643 6.831 5.875 1.00 93.12 94 ASN A N 1
ATOM 708 C CA . ASN A 1 94 ? -14.674 8.154 6.511 1.00 93.12 94 ASN A CA 1
ATOM 709 C C . ASN A 1 94 ? -13.726 9.154 5.851 1.00 93.12 94 ASN A C 1
ATOM 711 O O . ASN A 1 94 ? -13.860 10.344 6.115 1.00 93.12 94 ASN A O 1
ATOM 715 N N . ASP A 1 95 ? -12.799 8.677 5.028 1.00 96.25 95 ASP A N 1
ATOM 716 C CA . ASP A 1 95 ? -11.983 9.513 4.162 1.00 96.25 95 ASP A CA 1
ATOM 717 C C . ASP A 1 95 ? -12.637 9.639 2.777 1.00 96.25 95 ASP A C 1
ATOM 719 O O . ASP A 1 95 ? -13.096 8.644 2.215 1.00 96.25 95 ASP A O 1
ATOM 723 N N . GLU A 1 96 ? -12.730 10.857 2.243 1.00 96.44 96 GLU A N 1
ATOM 724 C CA . GLU A 1 96 ? -13.449 11.130 0.991 1.00 96.44 96 GLU A CA 1
ATOM 725 C C . GLU A 1 96 ? -12.762 10.486 -0.221 1.00 96.44 96 GLU A C 1
ATOM 727 O O . GLU A 1 96 ? -13.421 9.857 -1.057 1.00 96.44 96 GLU A O 1
ATOM 732 N N . GLU A 1 97 ? -11.436 10.599 -0.301 1.00 97.31 97 GLU A N 1
ATOM 733 C CA . GLU A 1 97 ? -10.654 10.101 -1.429 1.00 97.31 97 GLU A CA 1
ATOM 734 C C . GLU A 1 97 ? -10.629 8.573 -1.442 1.00 97.31 97 GLU A C 1
ATOM 736 O O . GLU A 1 97 ? -10.868 7.951 -2.483 1.00 97.31 97 GLU A O 1
ATOM 741 N N . LEU A 1 98 ? -10.420 7.949 -0.280 1.00 96.75 98 LEU A N 1
ATOM 742 C CA . LEU A 1 98 ? -10.463 6.497 -0.144 1.00 96.75 98 LEU A CA 1
ATOM 743 C C . LEU A 1 98 ? -11.877 5.951 -0.343 1.00 96.75 98 LEU A C 1
ATOM 745 O O . LEU A 1 98 ? -12.026 4.899 -0.962 1.00 96.75 98 LEU A O 1
ATOM 749 N N . SER A 1 99 ? -12.914 6.652 0.117 1.00 96.00 99 SER A N 1
ATOM 750 C CA . SER A 1 99 ? -14.301 6.213 -0.075 1.00 96.00 99 SER A CA 1
ATOM 751 C C . SER A 1 99 ? -14.642 6.147 -1.560 1.00 96.00 99 SER A C 1
ATOM 753 O O 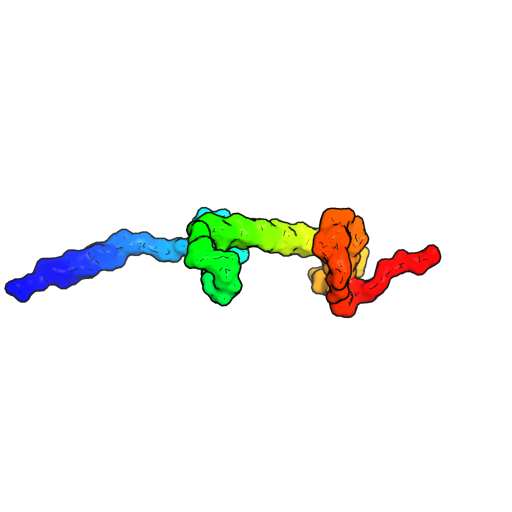. SER A 1 99 ? -15.212 5.159 -2.025 1.00 96.00 99 SER A O 1
ATOM 755 N N . LYS A 1 100 ? -14.197 7.147 -2.329 1.00 97.38 100 LYS A N 1
ATOM 756 C CA . LYS A 1 100 ? -14.323 7.160 -3.787 1.00 97.38 100 LYS A CA 1
ATOM 757 C C . LYS A 1 100 ? -13.468 6.082 -4.455 1.00 97.38 100 LYS A C 1
ATOM 759 O O . LYS A 1 100 ? -13.931 5.413 -5.373 1.00 97.38 100 LYS A O 1
ATOM 764 N N . LEU A 1 101 ? -12.229 5.887 -4.003 1.00 97.00 101 LEU A N 1
ATOM 765 C CA . LEU A 1 101 ? -11.328 4.872 -4.560 1.00 97.00 101 LEU A CA 1
ATOM 766 C C . LEU A 1 101 ? -11.850 3.442 -4.344 1.00 97.00 101 LEU A C 1
ATOM 768 O O . LEU A 1 101 ? -11.669 2.581 -5.204 1.00 97.00 101 LEU A O 1
ATOM 772 N N . PHE A 1 102 ? -12.484 3.188 -3.200 1.00 95.50 102 PHE A N 1
ATOM 773 C CA . PHE A 1 102 ? -13.026 1.887 -2.810 1.00 95.50 102 PHE A CA 1
ATOM 774 C C . PHE A 1 102 ? -14.537 1.763 -3.056 1.00 95.50 102 PHE A C 1
ATOM 776 O O . PHE A 1 102 ? -15.182 0.870 -2.497 1.00 95.50 102 PHE A O 1
ATOM 783 N N . GLU A 1 103 ? -15.111 2.614 -3.906 1.00 95.50 103 GLU A N 1
ATOM 784 C CA . GLU A 1 103 ? -16.515 2.515 -4.290 1.00 95.50 103 GLU A CA 1
ATOM 785 C C . GLU A 1 103 ? -16.813 1.126 -4.888 1.00 95.50 103 GLU A C 1
ATOM 787 O O . GLU A 1 103 ? -16.081 0.603 -5.730 1.00 95.50 103 GLU A O 1
ATOM 792 N N . GLY A 1 104 ? -17.869 0.473 -4.395 1.00 94.06 104 GLY A N 1
ATOM 793 C CA . GLY A 1 104 ? -18.239 -0.889 -4.800 1.00 94.06 104 GLY A CA 1
ATOM 794 C C . GLY A 1 104 ? -17.400 -2.019 -4.179 1.00 94.06 104 GLY A C 1
ATOM 795 O O . GLY A 1 104 ? -17.708 -3.192 -4.397 1.00 94.06 104 GLY A O 1
ATOM 796 N N . VAL A 1 105 ? -16.382 -1.720 -3.364 1.00 95.75 105 VAL A N 1
ATOM 797 C CA . VAL A 1 105 ? -15.576 -2.740 -2.674 1.00 95.75 105 VAL A CA 1
ATOM 798 C C . VAL A 1 105 ? -16.223 -3.139 -1.346 1.00 95.75 105 VAL A C 1
ATOM 800 O O . VAL A 1 105 ? -16.485 -2.316 -0.471 1.00 95.75 105 VAL A O 1
ATOM 803 N N . THR A 1 106 ? -16.432 -4.443 -1.147 1.00 95.12 106 THR A N 1
ATOM 804 C CA . THR A 1 106 ? -16.915 -4.983 0.133 1.00 95.12 106 THR A CA 1
ATOM 805 C C . THR A 1 106 ? -15.752 -5.448 1.004 1.00 95.12 106 THR A C 1
ATOM 807 O O . THR A 1 106 ? -15.080 -6.431 0.694 1.00 95.12 106 THR A O 1
ATOM 810 N N . ILE A 1 107 ? -15.547 -4.782 2.143 1.00 94.44 107 ILE A N 1
ATOM 811 C CA . ILE A 1 107 ? -14.583 -5.215 3.164 1.00 94.44 107 ILE A CA 1
ATOM 812 C C . ILE A 1 107 ? -15.251 -6.254 4.071 1.00 94.44 107 ILE A C 1
ATOM 814 O O . ILE A 1 107 ? -16.123 -5.927 4.886 1.00 94.44 107 ILE A O 1
ATOM 818 N N . ALA A 1 108 ? -14.837 -7.514 3.920 1.00 95.12 108 ALA A N 1
ATOM 819 C CA . ALA A 1 108 ? -15.329 -8.631 4.720 1.00 95.12 108 ALA A CA 1
ATOM 820 C C . ALA A 1 108 ? -15.109 -8.384 6.223 1.00 95.12 108 ALA A C 1
ATOM 822 O O . ALA A 1 108 ? -14.064 -7.882 6.635 1.00 95.12 108 ALA A O 1
ATOM 823 N N . SER A 1 109 ? -16.105 -8.727 7.045 1.00 93.62 109 SER A N 1
ATOM 824 C CA . SER A 1 109 ? -16.095 -8.510 8.504 1.00 93.62 109 SER A CA 1
ATOM 825 C C . SER A 1 109 ? -15.906 -7.048 8.943 1.00 93.62 109 SER A C 1
ATOM 827 O O . SER A 1 109 ? -15.561 -6.783 10.093 1.00 93.62 109 SER A O 1
ATOM 829 N N . GLY A 1 110 ? -16.134 -6.086 8.044 1.00 85.69 110 GLY A N 1
ATOM 830 C CA . GLY A 1 110 ? -15.974 -4.660 8.322 1.00 85.69 110 GLY A CA 1
ATOM 831 C C . GLY A 1 110 ? -17.161 -4.002 9.032 1.00 85.69 110 GLY A C 1
ATOM 832 O O . GLY A 1 110 ? -17.059 -2.835 9.375 1.00 85.69 110 GLY A O 1
ATOM 833 N N . GLY A 1 111 ? -18.283 -4.701 9.233 1.00 84.56 111 GLY A N 1
ATOM 834 C CA . GLY A 1 111 ? -19.500 -4.117 9.815 1.00 84.56 111 GLY A CA 1
ATOM 835 C C . GLY A 1 111 ? -20.143 -3.021 8.946 1.00 84.56 111 GLY A C 1
ATOM 836 O O . GLY A 1 111 ? -19.801 -2.852 7.770 1.00 84.56 111 GLY A O 1
ATOM 837 N N . GLY A 1 112 ? -21.108 -2.295 9.515 1.00 72.31 112 GLY A N 1
ATOM 838 C CA . GLY A 1 112 ? 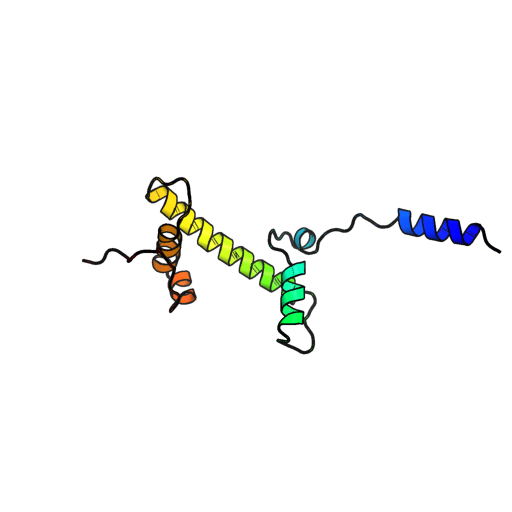-21.756 -1.125 8.907 1.00 72.31 112 GLY A CA 1
ATOM 839 C C . GLY A 1 112 ? -21.377 0.165 9.635 1.00 72.31 112 GLY A C 1
ATOM 840 O O . GLY A 1 112 ? -21.031 0.127 10.815 1.00 72.31 112 GLY A O 1
ATOM 841 N N . LYS A 1 113 ? -21.440 1.307 8.940 1.00 68.94 113 LYS A N 1
ATOM 842 C CA . LYS A 1 113 ? -21.341 2.618 9.593 1.00 68.94 113 LYS A CA 1
ATOM 843 C C . LYS A 1 113 ? -22.608 2.809 10.441 1.00 68.94 113 LYS A C 1
ATOM 845 O O . LYS A 1 113 ? -23.691 2.579 9.902 1.00 68.94 113 LYS A O 1
ATOM 850 N N . PRO A 1 114 ? -22.509 3.176 11.732 1.00 66.44 114 PRO A N 1
ATOM 851 C CA . PRO A 1 114 ? -23.687 3.511 12.521 1.00 66.44 114 PRO A CA 1
ATOM 852 C C . PRO A 1 114 ? -24.458 4.629 11.815 1.00 66.44 114 PRO A C 1
ATOM 854 O O . PRO A 1 114 ? -23.881 5.675 11.522 1.00 66.44 114 PRO A O 1
ATOM 857 N N . ASN A 1 115 ? -25.725 4.380 11.503 1.00 73.56 115 ASN A N 1
ATOM 858 C CA . ASN A 1 115 ? -26.640 5.355 10.924 1.00 73.56 115 ASN A CA 1
ATOM 859 C C . ASN A 1 115 ? -27.940 5.276 11.729 1.00 73.56 115 ASN A C 1
ATOM 861 O O . ASN A 1 115 ? -28.392 4.163 12.012 1.00 73.56 115 ASN A O 1
ATOM 865 N N . ILE A 1 116 ? -28.470 6.425 12.146 1.00 58.72 116 ILE A N 1
ATOM 866 C CA . ILE A 1 116 ? -29.721 6.548 12.910 1.00 58.72 116 ILE A CA 1
ATOM 867 C C . ILE A 1 116 ? -30.751 7.198 12.000 1.00 58.72 116 ILE A C 1
ATOM 869 O O . ILE A 1 116 ? -30.397 8.236 11.399 1.00 58.72 116 ILE A O 1
#

Foldseek 3Di:
DCPPVVVVVVVVVVPDDDDDAPCNVLVHPFHLVVQVVVCVVVCPDPDDDPCNSSVVRVVVRVVVVQLCVQLCVQCVVVVHPDRDLLSSLCSQCVDPVSVVVCPPPDRPPNDDDDDD

Organism: NCBI:txid1961234